Protein AF-A0A6P0R6X0-F1 (afdb_monomer_lite)

Foldseek 3Di:
DDDPVVVVVVVVVVCCVPPVPDQDEDEDEPVCCVVACPDPNNVVVCVVVVHHYDHDHPDPPDPPDDDD

Structure (mmCIF, N/CA/C/O backbone):
data_AF-A0A6P0R6X0-F1
#
_entry.id   AF-A0A6P0R6X0-F1
#
loop_
_atom_site.group_PDB
_atom_site.id
_atom_site.type_symbol
_atom_site.label_atom_id
_atom_site.label_alt_id
_atom_site.label_comp_id
_atom_site.label_asym_id
_atom_site.label_entity_id
_atom_site.label_seq_id
_atom_site.pdbx_PDB_ins_code
_atom_site.Cartn_x
_atom_site.Cartn_y
_atom_site.Cartn_z
_atom_site.occupancy
_atom_site.B_iso_or_equiv
_atom_site.auth_seq_id
_atom_site.auth_comp_id
_atom_site.auth_asym_id
_atom_site.auth_atom_id
_atom_site.pdbx_PDB_model_num
ATOM 1 N N . MET A 1 1 ? 14.818 15.719 13.977 1.00 42.38 1 MET A N 1
ATOM 2 C CA . MET A 1 1 ? 14.486 14.285 13.822 1.00 42.38 1 MET A CA 1
ATOM 3 C C . MET A 1 1 ? 13.293 14.205 12.872 1.00 42.38 1 MET A C 1
ATOM 5 O O . MET A 1 1 ? 12.159 14.340 13.304 1.00 42.38 1 MET A O 1
ATOM 9 N N . ASN A 1 2 ? 13.554 14.159 11.560 1.00 44.53 2 ASN A N 1
ATOM 10 C CA . ASN A 1 2 ? 12.554 14.400 10.507 1.00 44.53 2 ASN A CA 1
ATOM 11 C C . ASN A 1 2 ? 12.048 13.068 9.942 1.00 44.53 2 ASN A C 1
ATOM 13 O O . ASN A 1 2 ? 12.472 12.629 8.874 1.00 44.53 2 ASN A O 1
ATOM 17 N N . SER A 1 3 ? 11.174 12.393 10.683 1.00 42.09 3 SER A N 1
ATOM 18 C CA . SER A 1 3 ? 10.745 11.030 10.358 1.00 42.09 3 SER A CA 1
ATOM 19 C C . SER A 1 3 ? 9.367 11.048 9.688 1.00 42.09 3 SER A C 1
ATOM 21 O O . SER A 1 3 ? 8.344 11.103 10.367 1.00 42.09 3 SER A O 1
ATOM 23 N N . LYS A 1 4 ? 9.332 10.961 8.348 1.00 50.53 4 LYS A N 1
ATOM 24 C CA . LYS A 1 4 ? 8.107 10.875 7.511 1.00 50.53 4 LYS A CA 1
ATOM 25 C C . LYS A 1 4 ? 7.088 9.817 7.983 1.00 50.53 4 LYS A C 1
ATOM 27 O O . LYS A 1 4 ? 5.901 9.939 7.703 1.00 50.53 4 LYS A O 1
ATOM 32 N N . ASN A 1 5 ? 7.533 8.818 8.742 1.00 53.62 5 ASN A N 1
ATOM 33 C CA . ASN A 1 5 ? 6.704 7.723 9.247 1.00 53.62 5 ASN A CA 1
ATOM 34 C C . ASN A 1 5 ? 5.733 8.149 10.365 1.00 53.62 5 ASN A C 1
ATOM 36 O O . ASN A 1 5 ? 4.655 7.573 10.480 1.00 53.62 5 ASN A O 1
ATOM 40 N N . GLY A 1 6 ? 6.078 9.169 11.162 1.00 59.75 6 GLY A N 1
ATOM 41 C CA . GLY A 1 6 ? 5.230 9.625 12.273 1.00 59.75 6 GLY A CA 1
ATOM 42 C C . GLY A 1 6 ? 3.954 10.323 11.800 1.00 59.75 6 GLY A C 1
ATOM 43 O O . GLY A 1 6 ? 2.897 10.157 12.399 1.00 59.75 6 GLY A O 1
ATOM 44 N N . GLN A 1 7 ? 4.033 11.039 10.672 1.00 57.16 7 GLN A N 1
ATOM 45 C CA . GLN A 1 7 ? 2.870 11.709 10.090 1.00 57.16 7 GLN A CA 1
ATOM 46 C C . GLN A 1 7 ? 1.834 10.687 9.609 1.00 57.16 7 GLN A C 1
ATOM 48 O O . GLN A 1 7 ? 0.654 10.844 9.893 1.00 57.16 7 GLN A O 1
ATOM 53 N N . TYR A 1 8 ? 2.263 9.604 8.953 1.00 67.44 8 TYR A N 1
ATOM 54 C CA . TYR A 1 8 ? 1.345 8.577 8.450 1.00 67.44 8 TYR A CA 1
ATOM 55 C C . TYR A 1 8 ? 0.533 7.901 9.563 1.00 67.44 8 TYR A C 1
ATOM 57 O O . TYR A 1 8 ? -0.675 7.726 9.426 1.00 67.44 8 TYR A O 1
ATOM 65 N N . LEU A 1 9 ? 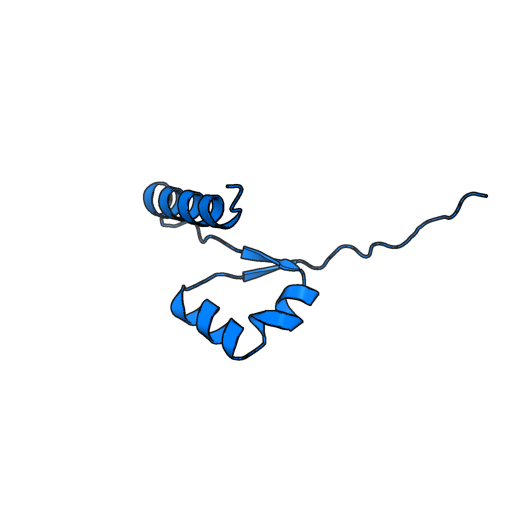1.189 7.554 10.674 1.00 68.69 9 LEU A N 1
ATOM 66 C CA . LEU A 1 9 ? 0.532 6.918 11.817 1.00 68.69 9 LEU A CA 1
ATOM 67 C C . LEU A 1 9 ? -0.448 7.867 12.515 1.00 68.69 9 LEU A C 1
ATOM 69 O O . LEU A 1 9 ? -1.553 7.451 12.848 1.00 68.69 9 LEU A O 1
ATOM 73 N N . LEU A 1 10 ? -0.080 9.143 12.667 1.00 71.88 10 LEU A N 1
ATOM 74 C CA . LEU A 1 10 ? -0.955 10.154 13.261 1.00 71.88 10 LEU A CA 1
ATOM 75 C C . LEU A 1 10 ? -2.202 10.405 12.400 1.00 71.88 10 LEU A C 1
ATOM 77 O O . LEU A 1 10 ? -3.313 10.417 12.919 1.00 71.88 10 LEU A O 1
ATOM 81 N N . TYR A 1 11 ? -2.031 10.554 11.082 1.00 64.44 11 TYR A N 1
ATOM 82 C CA . TYR A 1 11 ? -3.161 10.730 10.165 1.00 64.44 11 TYR A CA 1
ATOM 83 C C . TYR A 1 11 ? -4.085 9.510 10.151 1.00 64.44 11 TYR A C 1
ATOM 85 O O . TYR A 1 11 ? -5.300 9.678 10.101 1.00 64.44 11 TYR A O 1
ATOM 93 N N . ARG A 1 12 ? -3.530 8.293 10.227 1.00 66.56 12 ARG A N 1
ATOM 94 C CA . ARG A 1 12 ? -4.326 7.064 10.308 1.00 66.56 12 ARG A CA 1
ATOM 95 C C . ARG A 1 12 ? -5.161 7.022 11.593 1.00 66.56 12 ARG A C 1
ATOM 97 O O . ARG A 1 12 ? -6.365 6.832 11.494 1.00 66.56 12 ARG A O 1
ATOM 104 N N . ALA A 1 13 ? -4.550 7.280 12.751 1.00 71.88 13 ALA A N 1
ATOM 105 C CA . ALA A 1 13 ? -5.248 7.261 14.039 1.00 71.88 13 ALA A CA 1
ATOM 106 C C . ALA A 1 13 ? -6.391 8.292 14.105 1.00 71.88 13 ALA A C 1
ATOM 108 O O . ALA A 1 13 ? -7.478 7.991 14.581 1.00 71.88 13 ALA A O 1
ATOM 109 N N . VAL A 1 14 ? -6.176 9.499 13.572 1.00 73.88 14 VAL A N 1
ATOM 110 C CA . VAL A 1 14 ? -7.220 10.538 13.527 1.00 73.88 14 VAL A CA 1
ATOM 111 C C . VAL A 1 14 ? -8.356 10.161 12.570 1.00 73.88 14 VAL A C 1
ATOM 113 O O . VAL A 1 14 ? -9.518 10.425 12.863 1.00 73.88 14 VAL A O 1
ATOM 116 N N . LEU A 1 15 ? -8.049 9.554 11.422 1.00 60.69 15 LEU A N 1
ATOM 117 C CA . LEU A 1 15 ? -9.073 9.154 10.451 1.00 60.69 15 LEU A CA 1
ATOM 118 C C . LEU A 1 15 ? -9.919 7.973 10.939 1.00 60.69 15 LEU A C 1
ATOM 120 O O . LEU A 1 15 ? -11.127 7.992 10.714 1.00 60.69 15 LEU A O 1
ATOM 124 N N . GLU A 1 16 ? -9.313 7.002 11.627 1.00 66.31 16 GLU A N 1
ATOM 125 C CA . GLU A 1 16 ? -10.022 5.872 12.245 1.00 66.31 16 GLU A CA 1
ATOM 126 C C . GLU A 1 16 ? -11.060 6.347 13.281 1.00 66.31 16 GLU A C 1
ATOM 128 O O . GLU A 1 16 ? -12.160 5.804 13.327 1.00 66.31 16 GLU A O 1
ATOM 133 N N . GLU A 1 17 ? -10.759 7.411 14.033 1.00 66.94 17 GLU A N 1
ATOM 134 C CA . GLU A 1 17 ? -11.669 7.999 15.032 1.00 66.94 17 GLU A CA 1
ATOM 135 C C . GLU A 1 17 ? -12.744 8.916 14.422 1.00 66.94 17 GLU A C 1
ATOM 137 O O . GLU A 1 17 ? -13.904 8.894 14.827 1.00 66.94 17 GLU A O 1
ATOM 142 N N . VAL A 1 18 ? -12.382 9.753 13.442 1.00 58.81 18 VAL A N 1
ATOM 143 C CA . VAL A 1 18 ? -13.288 10.800 12.926 1.00 58.81 18 VAL A C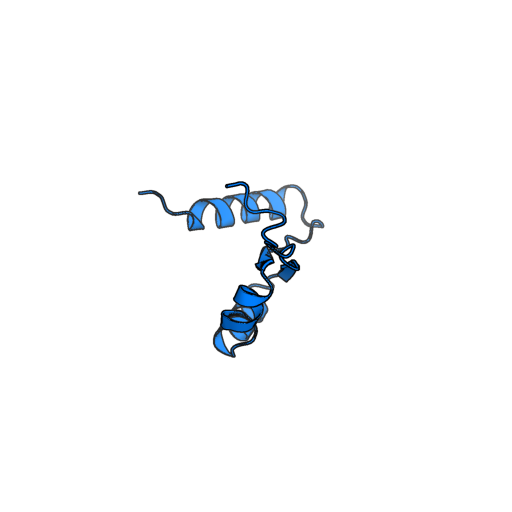A 1
ATOM 144 C C . VAL A 1 18 ? -14.185 10.283 11.797 1.00 58.81 18 VAL A C 1
ATOM 146 O O . VAL A 1 18 ? -15.291 10.797 11.608 1.00 58.81 18 VAL A O 1
ATOM 149 N N . LYS A 1 19 ? -13.722 9.296 11.018 1.00 52.16 19 LYS A N 1
ATOM 150 C CA . LYS A 1 19 ? -14.455 8.707 9.887 1.00 52.16 19 LYS A CA 1
ATOM 151 C C . LYS A 1 19 ? -14.086 7.224 9.701 1.00 52.16 19 LYS A C 1
ATOM 153 O O . LYS A 1 19 ? -13.401 6.898 8.730 1.00 52.16 19 LYS A O 1
ATOM 158 N N . PRO A 1 20 ? -14.577 6.319 10.566 1.00 57.53 20 PRO A N 1
ATOM 159 C CA . PRO A 1 20 ? -14.242 4.890 10.516 1.00 57.53 20 PRO A CA 1
ATOM 160 C C . PRO A 1 20 ? -14.625 4.213 9.188 1.00 57.53 20 PRO A C 1
ATOM 162 O O . PRO A 1 20 ? -13.989 3.245 8.779 1.00 57.53 20 PRO A O 1
ATOM 165 N N . ASP A 1 21 ? -15.605 4.766 8.467 1.00 61.28 21 ASP A N 1
ATOM 166 C CA . ASP A 1 21 ? -16.044 4.255 7.162 1.00 61.28 21 ASP A CA 1
ATOM 167 C C . ASP A 1 21 ? -15.169 4.730 5.982 1.00 61.28 21 ASP A C 1
ATOM 169 O O . ASP A 1 21 ? -15.358 4.297 4.841 1.00 61.28 21 ASP A O 1
ATOM 173 N N . PHE A 1 22 ? -14.205 5.633 6.210 1.00 61.91 22 PHE A N 1
ATOM 174 C CA . PHE A 1 22 ? -13.277 6.074 5.168 1.00 61.91 22 PHE A CA 1
ATOM 175 C C . PHE A 1 22 ? -12.103 5.102 5.047 1.00 61.91 22 PHE A C 1
ATOM 177 O O . PHE A 1 22 ? -11.141 5.133 5.813 1.00 61.91 22 PHE A O 1
ATOM 184 N N . LEU A 1 23 ? -12.143 4.269 4.007 1.00 66.56 23 LEU A N 1
ATOM 185 C CA . LEU A 1 23 ? -11.027 3.402 3.640 1.00 66.56 23 LEU A CA 1
ATOM 186 C C . LEU A 1 23 ? -9.804 4.253 3.256 1.00 66.56 23 LEU A C 1
ATOM 188 O O . LEU A 1 23 ? -9.790 4.918 2.219 1.00 66.56 23 LEU A O 1
ATOM 192 N N . LEU A 1 24 ? -8.761 4.229 4.089 1.00 70.38 24 LEU A N 1
ATOM 193 C CA . LEU A 1 24 ? -7.485 4.880 3.797 1.00 70.38 24 LEU A CA 1
ATOM 194 C C . LEU A 1 24 ? -6.727 4.079 2.730 1.00 70.38 24 LEU A C 1
ATOM 196 O O . LEU A 1 24 ? -6.409 2.908 2.944 1.00 70.38 24 LEU A O 1
ATOM 200 N N . TYR A 1 25 ? -6.398 4.722 1.608 1.00 79.06 25 TYR A N 1
ATOM 201 C CA . TYR A 1 25 ? -5.598 4.125 0.538 1.00 79.06 25 TYR A CA 1
ATOM 202 C C . TYR A 1 25 ? -4.179 4.690 0.523 1.00 79.06 25 TYR A C 1
ATOM 204 O O . TYR A 1 25 ? -3.970 5.904 0.478 1.00 79.06 25 TYR A O 1
ATOM 212 N N . LEU A 1 26 ? -3.185 3.806 0.487 1.00 78.81 26 LEU A N 1
ATOM 213 C CA . LEU A 1 26 ? -1.808 4.164 0.183 1.00 78.81 26 LEU A CA 1
ATOM 214 C C . LEU A 1 26 ? -1.647 4.252 -1.339 1.00 78.81 26 LEU A C 1
ATOM 216 O O . LEU A 1 26 ? -1.597 3.235 -2.033 1.00 78.81 26 LEU A O 1
ATOM 220 N N . ALA A 1 27 ? -1.570 5.474 -1.862 1.00 84.88 27 ALA A N 1
ATOM 221 C CA . ALA A 1 27 ? -1.292 5.697 -3.273 1.00 84.88 27 ALA A CA 1
ATOM 222 C C . ALA A 1 27 ? 0.189 5.419 -3.577 1.00 84.88 27 ALA A C 1
ATOM 224 O O . ALA A 1 27 ? 1.076 6.101 -3.061 1.00 84.88 27 ALA A O 1
ATOM 225 N N . VAL A 1 28 ? 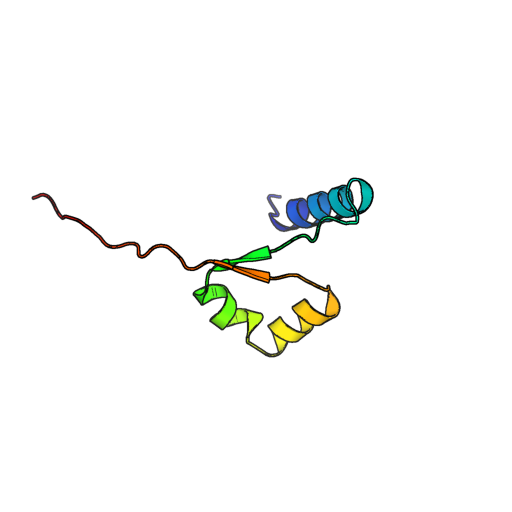0.466 4.439 -4.439 1.00 83.06 28 VAL A N 1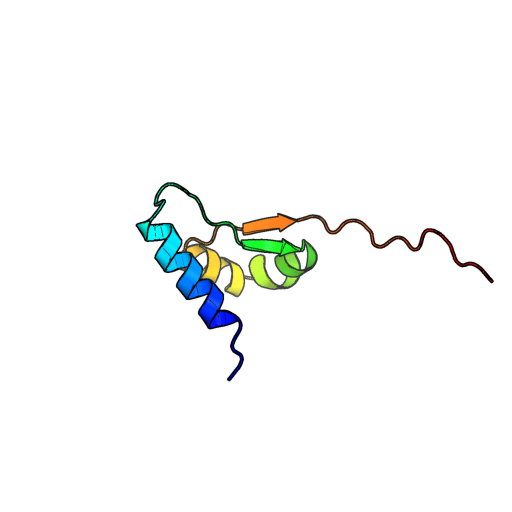
ATOM 226 C CA . VAL A 1 28 ? 1.832 4.068 -4.846 1.00 83.06 28 VAL A CA 1
ATOM 227 C C . VAL A 1 28 ? 1.966 4.079 -6.362 1.00 83.06 28 VAL A C 1
ATOM 229 O O . VAL A 1 28 ? 1.015 3.808 -7.093 1.00 83.06 28 VAL A O 1
ATOM 232 N N . ARG A 1 29 ? 3.165 4.375 -6.873 1.00 84.19 29 ARG A N 1
ATOM 233 C CA . ARG A 1 29 ? 3.441 4.236 -8.310 1.00 84.19 29 ARG A CA 1
ATOM 234 C C . ARG A 1 29 ? 3.490 2.757 -8.685 1.00 84.19 29 ARG A C 1
ATOM 236 O O . ARG A 1 29 ? 3.974 1.944 -7.902 1.00 84.19 29 ARG A O 1
ATOM 243 N N . LYS A 1 30 ? 3.100 2.431 -9.923 1.00 84.69 30 LYS A N 1
ATOM 244 C CA . LYS A 1 30 ? 3.187 1.058 -10.463 1.00 84.69 30 LYS A CA 1
ATOM 245 C C . LYS A 1 30 ? 4.555 0.399 -10.231 1.00 84.69 30 LYS A C 1
ATOM 247 O O . LYS A 1 30 ? 4.598 -0.744 -9.800 1.00 84.69 30 LYS A O 1
ATOM 252 N N . ILE A 1 31 ? 5.650 1.129 -10.450 1.00 85.44 31 ILE A N 1
ATOM 253 C CA . ILE A 1 31 ? 7.008 0.603 -10.237 1.00 85.44 31 ILE A CA 1
ATOM 254 C C . ILE A 1 31 ? 7.276 0.240 -8.769 1.00 85.44 31 ILE A C 1
ATOM 256 O O . ILE A 1 31 ? 7.846 -0.803 -8.489 1.00 85.44 31 ILE A O 1
ATOM 260 N N . THR A 1 32 ? 6.807 1.059 -7.824 1.00 83.38 32 THR A N 1
ATOM 261 C CA . THR A 1 32 ? 6.940 0.797 -6.384 1.00 83.38 32 THR A CA 1
ATOM 262 C C . THR A 1 32 ? 6.093 -0.397 -5.960 1.00 83.38 32 THR A C 1
ATOM 264 O O . THR A 1 32 ? 6.531 -1.196 -5.142 1.00 83.38 32 THR A O 1
ATOM 267 N N . TYR A 1 33 ? 4.898 -0.542 -6.539 1.00 87.25 33 TYR A N 1
ATOM 268 C CA . TYR A 1 33 ? 4.064 -1.717 -6.311 1.00 87.25 33 TYR A CA 1
ATOM 269 C C . TYR A 1 33 ? 4.775 -3.000 -6.753 1.00 87.25 33 TYR A C 1
ATOM 271 O O . TYR A 1 33 ? 4.935 -3.907 -5.946 1.00 87.25 33 TYR A O 1
ATOM 279 N N . GLN A 1 34 ? 5.279 -3.029 -7.988 1.00 87.06 34 GLN A N 1
ATOM 280 C CA . GLN A 1 34 ? 5.945 -4.203 -8.564 1.00 87.06 34 GLN A CA 1
ATOM 281 C C . GLN A 1 34 ? 7.290 -4.553 -7.912 1.00 87.06 34 GLN A C 1
ATOM 283 O O . GLN A 1 34 ? 7.732 -5.686 -8.005 1.00 87.06 34 GLN A O 1
ATOM 288 N N . ALA A 1 35 ? 7.976 -3.588 -7.303 1.00 87.25 35 ALA A N 1
ATOM 289 C CA . ALA A 1 35 ? 9.284 -3.833 -6.696 1.00 87.25 35 ALA A CA 1
ATOM 290 C C . ALA A 1 35 ? 9.208 -4.254 -5.221 1.00 87.25 35 ALA A C 1
ATOM 292 O O . ALA A 1 35 ? 10.189 -4.751 -4.681 1.00 87.25 35 ALA A O 1
ATOM 293 N N . ILE A 1 36 ? 8.093 -3.968 -4.539 1.00 86.62 36 ILE A N 1
ATOM 294 C CA . ILE A 1 36 ? 7.994 -4.108 -3.077 1.00 86.62 36 ILE A CA 1
ATOM 295 C C . ILE A 1 36 ? 6.735 -4.868 -2.683 1.00 86.62 36 ILE A C 1
ATOM 297 O O . ILE A 1 36 ? 6.804 -5.805 -1.899 1.00 86.62 36 ILE A O 1
ATOM 301 N N . PHE A 1 37 ? 5.577 -4.454 -3.197 1.00 84.56 37 PHE A N 1
ATOM 302 C CA . PHE A 1 37 ? 4.278 -4.945 -2.738 1.00 84.56 37 PHE A CA 1
ATOM 303 C C . PHE A 1 37 ? 3.794 -6.205 -3.466 1.00 84.56 37 PHE A C 1
ATOM 305 O O . PHE A 1 37 ? 2.869 -6.838 -2.972 1.00 84.56 37 PHE A O 1
ATOM 312 N N . SER A 1 38 ? 4.413 -6.576 -4.591 1.00 85.69 38 SER A N 1
ATOM 313 C CA . SER A 1 38 ? 4.233 -7.889 -5.233 1.00 85.69 38 SER A CA 1
ATOM 314 C C . SER A 1 38 ? 5.226 -8.950 -4.756 1.00 85.69 38 SER A C 1
ATOM 316 O O . SER A 1 38 ? 5.144 -10.092 -5.190 1.00 85.69 38 SER A O 1
ATOM 318 N N . GLU A 1 39 ? 6.179 -8.583 -3.899 1.00 90.50 39 GLU A N 1
ATOM 319 C CA . GLU A 1 39 ? 7.093 -9.538 -3.276 1.00 90.50 39 GLU A CA 1
ATOM 320 C C . GLU A 1 39 ? 6.449 -10.150 -2.018 1.00 90.50 39 GLU A C 1
ATOM 322 O O . GLU A 1 39 ? 5.656 -9.473 -1.352 1.00 90.50 39 GLU A O 1
ATOM 327 N N . PRO A 1 40 ? 6.836 -11.373 -1.603 1.00 89.88 40 PRO A N 1
ATOM 328 C CA . PRO A 1 40 ? 6.237 -12.054 -0.447 1.00 89.88 40 PRO A CA 1
ATOM 329 C C . PRO A 1 40 ? 6.257 -11.230 0.851 1.00 89.88 40 PRO A C 1
ATOM 331 O O . PRO A 1 40 ? 5.320 -11.261 1.649 1.00 89.88 40 PRO A O 1
ATOM 334 N N . ILE A 1 41 ? 7.320 -10.444 1.060 1.00 83.69 41 ILE A N 1
ATOM 335 C CA . ILE A 1 41 ? 7.444 -9.538 2.209 1.00 83.69 41 ILE A CA 1
ATOM 336 C C . ILE A 1 41 ? 6.413 -8.399 2.154 1.00 83.69 41 ILE A C 1
ATOM 338 O O . ILE A 1 41 ? 5.855 -8.015 3.182 1.00 83.69 41 ILE A O 1
ATOM 342 N N . GLY A 1 42 ? 6.132 -7.873 0.963 1.00 80.69 42 GLY A N 1
ATOM 343 C CA . GLY A 1 42 ? 5.145 -6.823 0.751 1.00 80.69 42 GLY A CA 1
ATOM 344 C C . GLY A 1 42 ? 3.721 -7.322 0.952 1.00 80.69 42 GLY A C 1
ATOM 345 O O . GLY A 1 42 ? 2.946 -6.668 1.653 1.00 80.69 42 GLY A O 1
ATOM 346 N N . GLU A 1 43 ? 3.398 -8.503 0.423 1.00 84.19 43 GLU A N 1
ATOM 347 C CA . GLU A 1 43 ? 2.101 -9.151 0.649 1.00 84.19 43 GLU A CA 1
ATOM 348 C C . GLU A 1 43 ? 1.844 -9.397 2.141 1.00 84.19 43 GLU A C 1
ATOM 350 O O . GLU A 1 43 ? 0.749 -9.124 2.643 1.00 84.19 43 GLU A O 1
ATOM 355 N N . LEU A 1 44 ? 2.865 -9.839 2.883 1.00 84.81 44 LEU A N 1
ATOM 356 C CA . LEU A 1 44 ? 2.764 -10.058 4.327 1.00 84.81 44 LEU A CA 1
ATOM 357 C C . LEU A 1 44 ? 2.413 -8.766 5.080 1.00 84.81 44 LEU A C 1
ATOM 359 O O . LEU A 1 44 ? 1.551 -8.780 5.963 1.00 84.81 44 LEU A O 1
ATOM 363 N N . VAL A 1 45 ? 3.031 -7.638 4.720 1.00 76.94 45 VAL A N 1
ATOM 364 C CA . VAL A 1 45 ? 2.734 -6.323 5.317 1.00 76.94 45 VAL A CA 1
ATOM 365 C C . VAL A 1 45 ? 1.312 -5.871 4.975 1.00 76.94 45 VAL A C 1
ATOM 367 O O . VAL A 1 45 ? 0.581 -5.429 5.866 1.00 76.94 45 VAL A O 1
ATOM 370 N N . VAL A 1 46 ? 0.890 -6.013 3.717 1.00 80.31 46 VAL A N 1
ATOM 371 C CA . VAL A 1 46 ? -0.465 -5.646 3.269 1.00 80.31 46 VAL A CA 1
ATOM 372 C C . VAL A 1 46 ? -1.525 -6.437 4.029 1.00 80.31 46 VAL A C 1
ATOM 374 O O . VAL A 1 46 ? -2.473 -5.849 4.556 1.00 80.31 46 VAL A O 1
ATOM 377 N N . ASN A 1 47 ? -1.326 -7.748 4.161 1.00 82.12 47 ASN A N 1
ATOM 378 C CA . ASN A 1 47 ? -2.264 -8.638 4.836 1.00 82.12 47 ASN A CA 1
ATOM 379 C C . ASN A 1 47 ? -2.321 -8.400 6.349 1.00 82.12 47 ASN A C 1
ATOM 381 O O . ASN A 1 47 ? -3.416 -8.394 6.923 1.00 82.12 47 ASN A O 1
ATOM 385 N N . LYS A 1 48 ? -1.167 -8.171 6.990 1.00 77.56 48 LYS A N 1
ATOM 386 C CA . LYS A 1 48 ? -1.068 -7.945 8.439 1.00 77.56 48 LYS A CA 1
ATOM 387 C C . LYS A 1 48 ? -1.687 -6.617 8.872 1.00 77.56 48 LYS A C 1
ATOM 389 O O . LYS A 1 48 ? -2.357 -6.572 9.897 1.00 77.56 48 LYS A O 1
ATOM 394 N N . TYR A 1 49 ? -1.476 -5.552 8.099 1.00 77.00 49 TYR A N 1
ATOM 395 C CA . TYR A 1 49 ? -1.915 -4.195 8.452 1.00 77.00 49 TYR A CA 1
ATOM 396 C C . TYR A 1 49 ? -3.147 -3.717 7.674 1.00 77.00 49 TYR A C 1
ATOM 398 O O . TYR A 1 49 ? -3.475 -2.529 7.742 1.00 77.00 49 TYR A O 1
ATOM 406 N N . LYS A 1 50 ? -3.795 -4.626 6.925 1.00 78.62 50 LYS A N 1
ATOM 407 C CA . LYS A 1 50 ? -4.993 -4.374 6.105 1.00 78.62 50 LYS A CA 1
ATOM 408 C C . LYS A 1 50 ? -4.861 -3.094 5.274 1.00 78.62 50 LYS A C 1
ATOM 410 O O . LYS A 1 50 ? -5.736 -2.234 5.266 1.00 78.62 50 LYS A O 1
ATOM 415 N N . VAL A 1 51 ? -3.710 -2.937 4.618 1.00 79.12 51 VAL A N 1
ATOM 416 C CA . VAL A 1 51 ? -3.398 -1.722 3.857 1.00 79.12 51 VAL A CA 1
ATOM 417 C C . VAL A 1 51 ? -4.118 -1.772 2.518 1.00 79.12 51 VAL A C 1
ATOM 419 O O . VAL A 1 51 ? -3.808 -2.620 1.686 1.00 79.12 51 VAL A O 1
ATOM 422 N N . ASN A 1 52 ? -5.021 -0.827 2.265 1.00 82.50 52 ASN A N 1
ATOM 423 C CA . ASN A 1 52 ? -5.578 -0.662 0.927 1.00 82.50 52 ASN A CA 1
ATOM 424 C C . ASN A 1 52 ? -4.554 0.068 0.050 1.00 82.50 52 ASN A C 1
ATOM 426 O O . ASN A 1 52 ? -4.090 1.152 0.406 1.00 82.50 52 ASN A O 1
ATOM 430 N N . ILE A 1 53 ? -4.179 -0.510 -1.092 1.00 83.25 53 ILE A N 1
ATOM 431 C CA . ILE A 1 53 ? -3.211 0.093 -2.017 1.00 83.25 53 ILE A CA 1
ATOM 432 C C . ILE A 1 53 ? -3.940 0.600 -3.256 1.00 83.25 53 ILE A C 1
ATOM 434 O O . ILE A 1 53 ? -4.655 -0.148 -3.918 1.00 83.25 53 ILE A O 1
ATOM 438 N N . LEU A 1 54 ? -3.701 1.863 -3.608 1.00 85.62 54 LEU A N 1
ATOM 439 C CA . LEU A 1 54 ? -4.132 2.441 -4.876 1.00 85.62 54 LEU A CA 1
ATOM 440 C C . LEU A 1 54 ? -2.914 2.573 -5.796 1.00 85.62 54 LEU A C 1
ATOM 442 O O . LEU A 1 54 ? -2.026 3.393 -5.558 1.00 85.62 54 LEU A O 1
ATOM 446 N N . VAL A 1 55 ? -2.852 1.762 -6.853 1.00 85.50 55 VAL A N 1
ATOM 447 C CA . VAL A 1 55 ? -1.733 1.811 -7.802 1.00 85.50 55 VAL A CA 1
ATOM 448 C C . VAL A 1 55 ? -1.986 2.892 -8.846 1.00 85.50 55 VAL A C 1
ATOM 450 O O . VAL A 1 55 ? -2.781 2.731 -9.771 1.00 85.50 55 VAL A O 1
ATOM 453 N N . CYS A 1 56 ? -1.259 3.998 -8.731 1.00 81.69 56 CYS A N 1
ATOM 454 C CA . CYS A 1 56 ? -1.337 5.103 -9.670 1.00 81.69 56 CYS A CA 1
ATOM 455 C C . CYS A 1 56 ? -0.399 4.864 -10.860 1.00 81.69 56 CYS A C 1
ATOM 457 O O . CYS A 1 56 ? 0.814 4.648 -10.714 1.00 81.69 56 CYS A O 1
ATOM 459 N N . LYS A 1 57 ? -0.949 4.961 -12.074 1.00 73.31 57 LYS A N 1
ATOM 460 C CA . LYS A 1 57 ? -0.152 5.021 -13.301 1.00 73.31 57 LYS A CA 1
ATOM 461 C C . LYS A 1 57 ? 0.534 6.387 -13.336 1.00 73.31 57 LYS A C 1
ATOM 463 O O . LYS A 1 57 ? -0.139 7.411 -13.421 1.00 73.31 57 LYS A O 1
ATOM 468 N N . SER A 1 58 ? 1.865 6.421 -13.244 1.00 65.56 58 SER A N 1
ATOM 469 C CA . SER A 1 58 ? 2.598 7.673 -13.462 1.00 65.56 58 SER A CA 1
ATOM 470 C C . SER A 1 58 ? 2.254 8.163 -14.868 1.00 65.56 58 SER A C 1
ATOM 472 O O . SER A 1 58 ? 2.408 7.398 -15.825 1.00 65.56 58 SER A O 1
ATOM 474 N N . LYS A 1 59 ? 1.776 9.408 -15.009 1.00 62.34 59 LYS A N 1
ATOM 475 C CA . LYS A 1 59 ? 1.745 10.056 -16.324 1.00 62.34 59 LYS A CA 1
ATOM 476 C C . LYS A 1 59 ? 3.174 9.975 -16.860 1.00 62.34 59 LYS A C 1
ATOM 478 O O . LYS A 1 59 ? 4.119 10.303 -16.139 1.00 62.34 59 LYS A O 1
ATOM 483 N N . LYS A 1 60 ? 3.312 9.410 -18.059 1.00 61.38 60 LYS A N 1
ATOM 484 C CA . LYS A 1 60 ? 4.549 9.382 -18.839 1.00 61.38 60 LYS A CA 1
ATOM 485 C C . LYS A 1 60 ? 5.208 10.760 -18.701 1.00 61.38 60 LYS A C 1
ATOM 487 O O . LYS A 1 60 ? 4.600 11.754 -19.086 1.00 61.38 60 LYS A O 1
ATOM 492 N N . GLN A 1 61 ? 6.396 10.836 -18.102 1.00 54.19 61 GLN A N 1
ATOM 493 C CA . GLN A 1 61 ? 7.248 12.011 -18.280 1.00 54.19 61 GLN A CA 1
ATOM 494 C C . GLN A 1 61 ? 7.827 11.903 -19.691 1.00 54.19 61 GLN A C 1
ATOM 496 O O . GLN A 1 61 ? 8.947 11.448 -19.887 1.00 54.19 61 GLN A O 1
ATOM 501 N N . GLU A 1 62 ? 6.993 12.202 -20.682 1.00 55.34 62 GLU A N 1
ATOM 502 C CA . GLU A 1 62 ? 7.438 1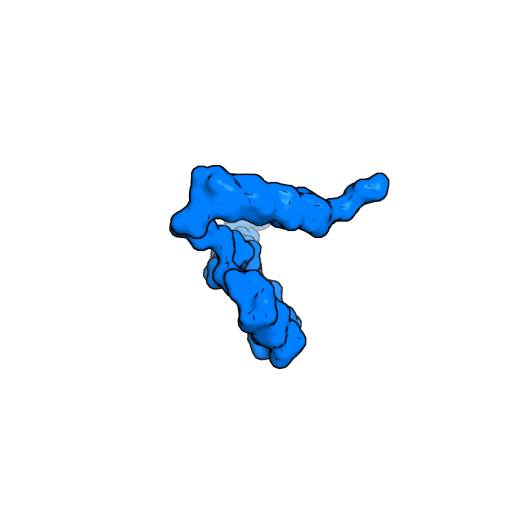2.424 -22.051 1.00 55.34 62 GLU A CA 1
ATOM 503 C C . GLU A 1 62 ? 8.075 13.813 -22.095 1.00 55.34 62 GLU A C 1
ATOM 505 O O . GLU A 1 62 ? 7.476 14.793 -21.651 1.00 55.34 62 GLU A O 1
ATOM 510 N N . ILE A 1 63 ? 9.313 13.895 -22.580 1.00 64.81 63 ILE A N 1
ATOM 511 C CA . ILE A 1 63 ? 9.909 15.174 -22.958 1.00 64.81 63 ILE A CA 1
ATOM 512 C C . ILE A 1 63 ? 9.235 15.562 -24.273 1.00 64.81 63 ILE A C 1
ATOM 514 O O . ILE A 1 63 ? 9.487 14.937 -25.297 1.00 64.81 63 ILE A O 1
ATOM 518 N N . TRP A 1 64 ? 8.329 16.539 -24.227 1.00 55.84 64 TRP A N 1
ATOM 519 C CA . TRP A 1 64 ? 7.540 16.936 -25.399 1.00 55.84 64 TRP A CA 1
ATOM 520 C C . TRP A 1 64 ? 8.338 17.774 -26.399 1.00 55.84 64 TRP A C 1
ATOM 522 O O . TRP A 1 64 ? 8.021 17.762 -27.583 1.00 55.84 64 TRP A O 1
ATOM 532 N N . GLN A 1 65 ? 9.381 18.478 -25.952 1.00 45.97 65 GLN A N 1
ATOM 533 C CA . GLN A 1 65 ? 10.217 19.280 -26.837 1.00 45.97 65 GLN A CA 1
ATOM 534 C C . GLN A 1 65 ? 11.556 19.615 -26.179 1.00 45.97 65 GLN A C 1
ATOM 536 O O . GLN A 1 65 ? 11.604 19.948 -24.994 1.00 45.97 65 GLN A O 1
ATOM 541 N N . TRP A 1 66 ? 12.623 19.577 -26.973 1.00 55.91 66 TRP A N 1
ATOM 542 C CA . TRP A 1 66 ? 13.868 20.284 -26.686 1.00 55.91 66 TRP A CA 1
ATOM 543 C C . TRP A 1 66 ? 13.873 21.552 -27.541 1.00 55.91 66 TRP A C 1
ATOM 545 O O . TRP A 1 66 ? 13.678 21.466 -28.752 1.00 55.91 66 TRP A O 1
ATOM 555 N N . ILE A 1 67 ? 14.043 22.720 -26.924 1.00 59.31 67 ILE A N 1
ATOM 556 C CA . ILE A 1 67 ? 14.301 23.972 -27.648 1.00 59.31 67 ILE A CA 1
ATOM 557 C C . ILE A 1 67 ? 15.815 24.186 -27.595 1.00 59.31 67 ILE A C 1
ATOM 559 O O . ILE A 1 67 ? 16.377 24.157 -26.499 1.00 59.31 67 ILE A O 1
ATOM 563 N N . SER A 1 68 ? 16.452 24.331 -28.762 1.00 58.00 68 SER A N 1
ATOM 564 C CA . SER A 1 68 ? 17.849 24.773 -28.885 1.00 58.00 68 SER A CA 1
ATOM 565 C C . SER A 1 68 ? 17.935 26.288 -28.906 1.00 58.00 68 SER A C 1
ATOM 567 O O . SER A 1 68 ? 17.109 26.868 -29.651 1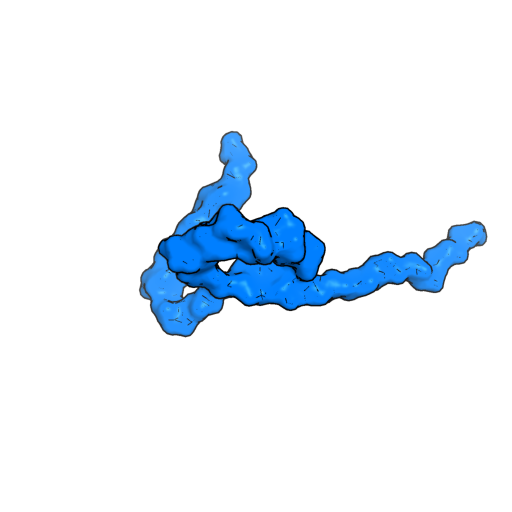.00 58.00 68 SER A O 1
#

pLDDT: mean 71.11, std 13.24, range [42.09, 90.5]

Radius of gyration: 16.52 Å; chains: 1; bounding box: 34×37×44 Å

Secondary structure (DSSP, 8-state):
---HHHHHHHHHHHHHHH-TTS--EEEEEHHHIIIIITSHHHHHHHHHHT-EEEEE------------

Sequence (68 aa):
MNSKNGQYLLYRAVLEEVKPDFLLYLAVRKITYQAIFSEPIGELVVNKYKVNILVCKSKKQEIWQWIS